Protein AF-A0A957QQG5-F1 (afdb_monomer_lite)

pLDDT: mean 81.54, std 14.01, range [43.41, 94.44]

Sequence (128 aa):
ITRRYKERDMVPAMALGGFLTALLAAPLATPTHVSGADMGYLALQGFLILPAAFGLMYIGPRYIPAPEVSLLSLLEAVIGPVWVWLALGEMPEPATLIGGGFIIALLAGNALISLRETSPETAITEIA

Secondary structure (DSSP, 8-state):
-TTT-TT--SHHHHHHHHHHHHHHHGGG--GGG--HHHHHHHHHIIIIIHHHHHHHHHHGGGTS-HHHHHHHHHHHHHHHHHHHHHHH--PPPHHHHHHHHHHHHHHHHHHHHHHHH--TTTTTTS--

Foldseek 3Di:
DLVPCVPDDCVVVVVVVVVVVCVVCVVVDDPPDQDPVNVVVVCCCVVPVVVVVVVCLSVVPVVDDPVVNVLVVLLVLLVVVVVCCVPVVDDDDPVSVVSSVVSVVVSVVVVVVVVVVVPDPVVVVVVD

Structure (mmCIF, N/CA/C/O backbone):
data_AF-A0A957QQG5-F1
#
_entry.id   AF-A0A957QQG5-F1
#
loop_
_atom_site.group_PDB
_atom_site.id
_atom_site.type_symbol
_atom_site.label_atom_id
_atom_site.label_alt_id
_atom_site.label_comp_id
_atom_site.label_asym_id
_atom_site.label_entity_id
_atom_site.label_seq_id
_atom_site.pdbx_PDB_ins_code
_atom_site.Cartn_x
_atom_site.Cartn_y
_atom_site.Cartn_z
_atom_site.occupancy
_atom_site.B_iso_or_equiv
_atom_site.auth_seq_id
_atom_site.auth_comp_id
_atom_site.auth_asym_id
_atom_site.auth_atom_id
_atom_site.pdbx_PDB_model_num
ATOM 1 N N . ILE A 1 1 ? -15.892 11.094 1.701 1.00 45.09 1 ILE A N 1
ATOM 2 C CA . ILE A 1 1 ? -16.762 11.001 0.493 1.00 45.09 1 ILE A CA 1
ATOM 3 C C . ILE A 1 1 ? -17.371 9.599 0.338 1.00 45.09 1 ILE A C 1
ATOM 5 O O . ILE A 1 1 ? -18.580 9.501 0.173 1.00 45.09 1 ILE A O 1
ATOM 9 N N . THR A 1 2 ? -16.599 8.525 0.521 1.00 45.78 2 THR A N 1
ATOM 10 C CA . THR A 1 2 ? -17.036 7.108 0.447 1.00 45.78 2 THR A CA 1
ATOM 11 C C . THR A 1 2 ? -18.101 6.669 1.464 1.00 45.78 2 THR A C 1
ATOM 13 O O . THR A 1 2 ? -18.790 5.684 1.234 1.00 45.78 2 THR A O 1
ATOM 16 N N . ARG A 1 3 ? -18.298 7.414 2.562 1.00 50.50 3 ARG A N 1
ATOM 17 C CA . ARG A 1 3 ? -19.336 7.131 3.574 1.00 50.50 3 ARG A CA 1
ATOM 18 C C . ARG A 1 3 ? -20.696 7.799 3.299 1.00 50.50 3 ARG A C 1
ATOM 20 O O . ARG A 1 3 ? -21.688 7.395 3.890 1.00 50.50 3 ARG A O 1
ATOM 27 N N . ARG A 1 4 ? -20.747 8.815 2.420 1.00 46.09 4 ARG A N 1
ATOM 28 C CA . ARG A 1 4 ? -21.972 9.586 2.093 1.00 46.09 4 ARG A CA 1
ATOM 29 C C . ARG A 1 4 ? -22.705 9.086 0.842 1.00 46.09 4 ARG A C 1
ATOM 31 O O . ARG A 1 4 ? -23.879 9.388 0.694 1.00 46.09 4 ARG A O 1
ATOM 38 N N . TYR A 1 5 ? -22.037 8.330 -0.032 1.00 52.53 5 TYR A N 1
ATOM 39 C CA . TYR A 1 5 ? -22.610 7.818 -1.281 1.00 52.53 5 TYR A CA 1
ATOM 40 C C . TYR A 1 5 ? -22.273 6.333 -1.437 1.00 52.53 5 TYR A C 1
ATOM 42 O O . TYR A 1 5 ? -21.292 5.969 -2.079 1.00 52.53 5 TYR A O 1
ATOM 50 N N . LYS A 1 6 ? -23.085 5.481 -0.802 1.00 51.91 6 LYS A N 1
ATOM 51 C CA . LYS A 1 6 ? -22.928 4.015 -0.771 1.00 51.91 6 LYS A CA 1
ATOM 52 C C . LYS A 1 6 ? -23.113 3.357 -2.154 1.00 51.91 6 LYS A C 1
ATOM 54 O O . LYS A 1 6 ? -22.651 2.239 -2.349 1.00 51.91 6 LYS A O 1
ATOM 59 N N . GLU A 1 7 ? -23.732 4.071 -3.100 1.00 50.19 7 GLU A N 1
ATOM 60 C CA . GLU A 1 7 ? -24.186 3.554 -4.404 1.00 50.19 7 GLU A CA 1
ATOM 61 C C . GLU A 1 7 ? -23.419 4.071 -5.629 1.00 50.19 7 GLU A C 1
ATOM 63 O O . GLU A 1 7 ? -23.745 3.697 -6.753 1.00 50.19 7 GLU A O 1
ATOM 68 N N . ARG A 1 8 ? -22.395 4.922 -5.471 1.00 57.69 8 ARG A N 1
ATOM 69 C CA . ARG A 1 8 ? -21.562 5.272 -6.631 1.00 57.69 8 ARG A CA 1
ATOM 70 C C . ARG A 1 8 ? -20.532 4.181 -6.864 1.00 57.69 8 ARG A C 1
ATOM 72 O O . ARG A 1 8 ? -19.590 4.043 -6.085 1.00 57.69 8 ARG A O 1
ATOM 79 N N . ASP A 1 9 ? -20.730 3.438 -7.946 1.00 65.12 9 ASP A N 1
ATOM 80 C CA . ASP A 1 9 ? -19.711 2.566 -8.504 1.00 65.12 9 ASP A CA 1
ATOM 81 C C . ASP A 1 9 ? -18.437 3.389 -8.752 1.00 65.12 9 ASP A C 1
ATOM 83 O O . ASP A 1 9 ? -18.463 4.428 -9.418 1.00 65.12 9 ASP A O 1
ATOM 87 N N . MET A 1 10 ? -17.338 2.979 -8.123 1.00 72.19 10 MET A N 1
ATOM 88 C CA . MET A 1 10 ? -16.049 3.667 -8.219 1.00 72.19 10 MET A CA 1
ATOM 89 C C . MET A 1 10 ? -15.210 3.118 -9.370 1.00 72.19 10 MET A C 1
ATOM 91 O O . MET A 1 10 ? -14.233 3.755 -9.763 1.00 72.19 10 MET A O 1
ATOM 95 N N . VAL A 1 11 ? -15.631 2.002 -9.972 1.00 77.81 11 VAL A N 1
ATOM 96 C CA . VAL A 1 11 ? -14.982 1.392 -11.136 1.00 77.81 11 VAL A CA 1
ATOM 97 C C . VAL A 1 11 ? -14.889 2.364 -12.321 1.00 77.81 11 VAL A C 1
ATOM 99 O O . VAL A 1 11 ? -13.783 2.528 -12.840 1.00 77.81 11 VAL A O 1
ATOM 102 N N . PRO A 1 12 ? -15.948 3.108 -12.712 1.00 80.69 12 PRO A N 1
ATOM 103 C CA . PRO A 1 12 ? -15.854 4.083 -13.802 1.00 80.69 12 PRO A CA 1
ATOM 104 C C . PRO A 1 12 ? -14.886 5.234 -13.501 1.00 80.69 12 PRO A C 1
ATOM 106 O O . PRO A 1 12 ? -14.189 5.710 -14.394 1.00 80.69 12 PRO A O 1
ATOM 109 N N . ALA A 1 13 ? -14.815 5.675 -12.240 1.00 84.19 13 ALA A N 1
ATOM 110 C CA . ALA A 1 13 ? -13.904 6.742 -11.830 1.00 84.19 13 ALA A CA 1
ATOM 111 C C . ALA A 1 13 ? -12.437 6.287 -11.886 1.00 84.19 13 ALA A C 1
ATOM 113 O O . ALA A 1 13 ? -11.582 7.037 -12.352 1.00 84.19 13 ALA A O 1
ATOM 114 N N . MET A 1 14 ? -12.155 5.049 -11.469 1.00 80.31 14 MET A N 1
ATOM 115 C CA . MET A 1 14 ? -10.819 4.451 -11.563 1.00 80.31 14 MET A CA 1
ATOM 116 C C . MET A 1 14 ? -10.391 4.239 -13.015 1.00 80.31 14 MET A C 1
ATOM 118 O O . MET A 1 14 ? -9.261 4.569 -13.368 1.00 80.31 14 MET A O 1
ATOM 122 N N . ALA A 1 15 ? -11.297 3.752 -13.868 1.00 85.06 15 ALA A N 1
ATOM 123 C CA . ALA A 1 15 ? -11.030 3.568 -15.291 1.00 85.06 15 ALA A CA 1
ATOM 124 C C . ALA A 1 15 ? -10.707 4.900 -15.985 1.00 85.06 15 ALA A C 1
ATOM 126 O O . ALA A 1 15 ? -9.724 4.992 -16.720 1.00 85.06 15 ALA A O 1
ATOM 127 N N . LEU A 1 16 ? -11.485 5.952 -15.703 1.00 89.44 16 LEU A N 1
ATOM 128 C 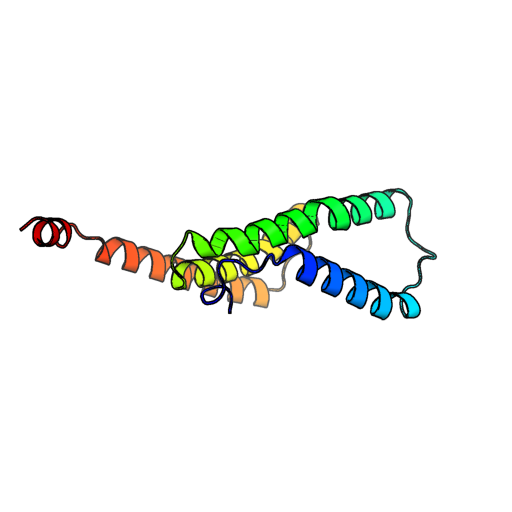CA . LEU A 1 16 ? -11.224 7.289 -16.234 1.00 89.44 16 LEU A CA 1
ATOM 129 C C . LEU A 1 16 ? -9.896 7.854 -15.719 1.00 89.44 16 LEU A C 1
ATOM 131 O O . LEU A 1 16 ? -9.126 8.402 -16.502 1.00 89.44 16 LEU A O 1
ATOM 135 N N . GLY A 1 17 ? -9.612 7.697 -14.423 1.00 88.31 17 GLY A N 1
ATOM 136 C CA . GLY A 1 17 ? -8.343 8.108 -13.826 1.00 88.31 17 GLY A CA 1
ATOM 137 C C . GLY A 1 17 ? -7.153 7.432 -14.504 1.00 88.31 17 GLY A C 1
ATOM 138 O O . GLY A 1 17 ? -6.260 8.120 -14.985 1.00 88.31 17 GLY A O 1
ATOM 139 N N . GLY A 1 18 ? -7.188 6.103 -14.634 1.00 88.00 18 GLY A N 1
ATOM 140 C CA . GLY A 1 18 ? -6.146 5.334 -15.317 1.00 88.00 18 GLY A CA 1
ATOM 141 C C . GLY A 1 18 ? -5.972 5.734 -16.783 1.00 88.00 18 GLY A C 1
ATOM 142 O O . GLY A 1 18 ? -4.843 5.897 -17.242 1.00 88.00 18 GLY A O 1
ATOM 143 N N . PHE A 1 19 ? -7.070 5.971 -17.504 1.00 90.62 19 PHE A N 1
ATOM 144 C CA . PHE A 1 19 ? -7.027 6.436 -18.891 1.00 90.62 19 PHE A CA 1
ATOM 145 C C . PHE A 1 19 ? -6.383 7.823 -19.025 1.00 90.62 19 PHE A C 1
ATOM 147 O O . PHE A 1 19 ? -5.525 8.027 -19.882 1.00 90.62 19 PHE A O 1
ATOM 154 N N . LEU A 1 20 ? -6.749 8.771 -18.158 1.00 94.06 20 LEU A N 1
ATOM 155 C CA . LEU A 1 20 ? -6.155 10.110 -18.152 1.00 94.06 20 LEU A CA 1
ATOM 156 C C . LEU A 1 20 ? -4.676 10.068 -17.761 1.00 94.06 20 LEU A C 1
ATOM 158 O O . LEU A 1 20 ? -3.862 10.725 -18.407 1.00 94.06 20 LEU A O 1
ATOM 162 N N . THR A 1 21 ? -4.307 9.270 -16.757 1.00 91.50 21 THR A N 1
ATOM 163 C CA . THR A 1 21 ? -2.903 9.048 -16.387 1.00 91.50 21 THR A CA 1
ATOM 164 C C . THR A 1 21 ? -2.112 8.475 -17.560 1.00 91.50 21 THR A C 1
ATOM 166 O O . THR A 1 21 ? -1.027 8.972 -17.846 1.00 91.50 21 THR A O 1
ATOM 169 N N . ALA A 1 22 ? -2.660 7.493 -18.283 1.00 89.81 22 ALA A N 1
ATOM 170 C CA . ALA A 1 22 ? -2.022 6.931 -19.470 1.00 89.81 22 ALA A CA 1
ATOM 171 C C . ALA A 1 22 ? -1.845 7.979 -20.580 1.00 89.81 22 ALA A C 1
ATOM 173 O O . ALA A 1 22 ? -0.770 8.060 -21.169 1.00 89.81 22 ALA A O 1
ATOM 174 N N . LEU A 1 23 ? -2.854 8.818 -20.832 1.00 93.75 23 LEU A N 1
ATOM 175 C CA . LEU A 1 23 ? -2.784 9.880 -21.841 1.00 93.75 23 LEU A CA 1
ATOM 176 C C . LEU A 1 23 ? -1.721 10.933 -21.503 1.00 93.75 23 LEU A C 1
ATOM 178 O O . LEU A 1 23 ? -0.999 11.387 -22.386 1.00 93.75 23 LEU A O 1
ATOM 182 N N . LEU A 1 24 ? -1.612 11.305 -20.227 1.00 94.06 24 LEU A N 1
ATOM 183 C CA . LEU A 1 24 ? -0.614 12.262 -19.750 1.00 94.06 24 LEU A CA 1
ATOM 184 C C . LEU A 1 24 ? 0.800 11.670 -19.727 1.00 94.06 24 LEU A C 1
ATOM 186 O O . LEU A 1 24 ? 1.763 12.385 -19.997 1.00 94.06 24 LEU A O 1
ATOM 190 N N . ALA A 1 25 ? 0.934 10.377 -19.431 1.00 90.31 25 ALA A N 1
ATOM 191 C CA . ALA A 1 25 ? 2.216 9.680 -19.439 1.00 90.31 25 ALA A CA 1
ATOM 192 C C . ALA A 1 25 ? 2.709 9.361 -20.861 1.00 90.31 25 ALA A C 1
ATOM 194 O O . ALA A 1 25 ? 3.915 9.354 -21.092 1.00 90.31 25 ALA A O 1
ATOM 195 N N . ALA A 1 26 ? 1.805 9.138 -21.823 1.00 88.50 26 ALA A N 1
ATOM 196 C CA . ALA A 1 26 ? 2.125 8.761 -23.202 1.00 88.50 26 ALA A CA 1
ATOM 197 C C . ALA A 1 26 ? 3.180 9.648 -23.902 1.00 88.50 26 ALA A C 1
ATOM 199 O O . ALA A 1 26 ? 4.111 9.079 -24.467 1.00 88.50 26 ALA A O 1
ATOM 200 N N . PRO A 1 27 ? 3.116 10.998 -23.871 1.00 89.06 27 PRO A N 1
ATOM 201 C CA . PRO A 1 27 ? 4.136 11.838 -24.510 1.00 89.06 27 PRO A CA 1
ATOM 202 C C . PRO A 1 27 ? 5.504 11.801 -23.811 1.00 89.06 27 PRO A C 1
ATOM 204 O O . PRO A 1 27 ? 6.502 12.178 -24.419 1.00 89.06 27 PRO A O 1
ATOM 207 N N . LEU A 1 28 ? 5.561 11.370 -22.547 1.00 86.88 28 LEU A N 1
ATOM 208 C CA . LEU A 1 28 ? 6.802 11.214 -21.780 1.00 86.88 28 LEU A CA 1
ATOM 209 C C . LEU A 1 28 ? 7.349 9.780 -21.850 1.00 86.88 28 LEU A C 1
ATOM 211 O O . LEU A 1 28 ? 8.487 9.538 -21.450 1.00 86.88 28 LEU A O 1
ATOM 215 N N . ALA A 1 29 ? 6.551 8.827 -22.331 1.00 84.62 29 ALA A N 1
ATOM 216 C CA . ALA A 1 29 ? 6.930 7.429 -22.388 1.00 84.62 29 ALA A CA 1
ATOM 217 C C . ALA A 1 29 ? 7.916 7.177 -23.537 1.00 84.62 29 ALA A C 1
ATOM 219 O O . ALA A 1 29 ? 7.646 7.486 -24.697 1.00 84.62 29 ALA A O 1
ATOM 220 N N . THR A 1 30 ? 9.043 6.542 -23.224 1.00 80.75 30 THR A N 1
ATOM 221 C CA . THR A 1 30 ? 10.016 6.032 -24.196 1.00 80.75 30 THR A CA 1
ATOM 222 C C . THR A 1 30 ? 9.952 4.498 -24.220 1.00 80.75 30 THR A C 1
ATOM 224 O O . THR A 1 30 ? 10.712 3.824 -23.527 1.00 80.75 30 THR A O 1
ATOM 227 N N . PRO A 1 31 ? 9.041 3.891 -25.007 1.00 72.44 31 PRO A N 1
ATOM 228 C CA . PRO A 1 31 ? 8.786 2.445 -24.970 1.00 72.44 31 PRO A CA 1
ATOM 229 C C . PRO A 1 31 ? 9.900 1.588 -25.600 1.00 72.44 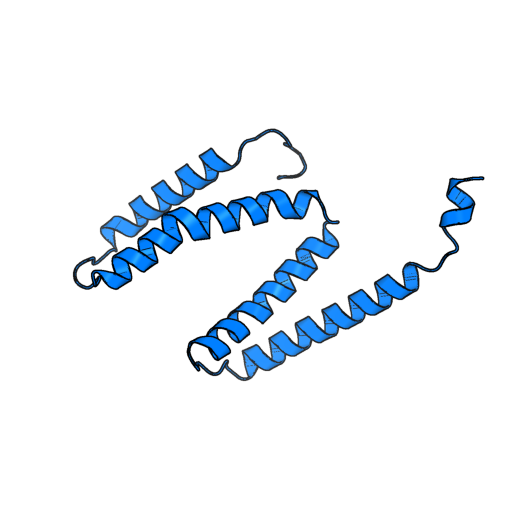31 PRO A C 1
ATOM 231 O O . PRO A 1 31 ? 9.741 0.382 -25.758 1.00 72.44 31 PRO A O 1
ATOM 234 N N . THR A 1 32 ? 11.038 2.177 -25.971 1.00 67.94 32 THR A N 1
ATOM 235 C CA . THR A 1 32 ? 12.086 1.537 -26.780 1.00 67.94 32 THR A CA 1
ATOM 236 C C . THR A 1 32 ? 12.920 0.489 -26.034 1.00 67.94 32 THR A C 1
ATOM 238 O O . THR A 1 32 ? 13.772 -0.141 -26.653 1.00 67.94 32 THR A O 1
ATOM 241 N N . HIS A 1 33 ? 12.678 0.272 -24.735 1.00 68.31 33 HIS A N 1
ATOM 242 C CA . HIS A 1 33 ? 13.479 -0.614 -23.876 1.00 68.31 33 HIS A CA 1
ATOM 243 C C . HIS A 1 33 ? 12.668 -1.630 -23.053 1.00 68.31 33 HIS A C 1
ATOM 245 O O . HIS A 1 33 ? 13.203 -2.210 -22.114 1.00 68.31 33 HIS A O 1
ATOM 251 N N . VAL A 1 34 ? 11.395 -1.866 -23.377 1.00 79.44 34 VAL A N 1
ATOM 252 C CA . VAL A 1 34 ? 10.571 -2.841 -22.640 1.00 79.44 34 VAL A CA 1
ATOM 253 C C . VAL A 1 34 ? 10.813 -4.241 -23.204 1.00 79.44 34 VAL A C 1
ATOM 255 O O . VAL A 1 34 ? 10.495 -4.503 -24.367 1.00 79.44 34 VAL A O 1
ATOM 258 N N . SER A 1 35 ? 11.377 -5.151 -22.405 1.00 85.94 35 SER A N 1
ATOM 259 C CA . SER A 1 35 ? 11.519 -6.551 -22.817 1.00 85.94 35 SER A CA 1
ATOM 260 C C . SER A 1 35 ? 10.153 -7.253 -22.866 1.00 85.94 35 SER A C 1
ATOM 262 O O . SER A 1 35 ? 9.176 -6.809 -22.261 1.00 85.94 35 SER A O 1
ATOM 264 N N . GLY A 1 36 ? 10.059 -8.391 -23.564 1.00 85.12 36 GLY A N 1
ATOM 265 C CA . GLY A 1 36 ? 8.814 -9.172 -23.604 1.00 85.12 36 GLY A CA 1
ATOM 266 C C . GLY A 1 36 ? 8.346 -9.650 -22.219 1.00 85.12 36 GLY A C 1
ATOM 267 O O . GLY A 1 36 ? 7.145 -9.727 -21.973 1.00 85.12 36 GLY A O 1
ATOM 268 N N . ALA A 1 37 ? 9.283 -9.913 -21.301 1.00 87.31 37 ALA A N 1
ATOM 269 C CA . ALA A 1 37 ? 8.971 -10.271 -19.918 1.00 87.31 37 ALA A CA 1
ATOM 270 C C . ALA A 1 37 ? 8.418 -9.071 -19.132 1.00 87.31 37 ALA A C 1
ATOM 272 O O . ALA A 1 37 ? 7.413 -9.210 -18.436 1.00 87.31 37 ALA A O 1
ATOM 273 N N . ASP A 1 38 ? 9.003 -7.885 -19.316 1.00 88.94 38 ASP A N 1
ATOM 274 C CA . ASP A 1 38 ? 8.536 -6.647 -18.677 1.00 88.94 38 ASP A CA 1
ATOM 275 C C . ASP A 1 38 ? 7.119 -6.293 -19.125 1.00 88.94 38 ASP A C 1
ATOM 277 O O . ASP A 1 38 ? 6.287 -5.903 -18.311 1.00 88.94 38 ASP A O 1
ATOM 281 N N . MET A 1 39 ? 6.802 -6.520 -20.403 1.00 88.88 39 MET A N 1
ATOM 282 C CA . MET A 1 39 ? 5.441 -6.376 -20.925 1.00 88.88 39 MET A CA 1
ATOM 283 C C . MET A 1 39 ? 4.448 -7.288 -20.185 1.00 88.88 39 MET A C 1
ATOM 285 O O . MET A 1 39 ? 3.327 -6.876 -19.886 1.00 88.88 39 MET A O 1
ATOM 289 N N . GLY A 1 40 ? 4.867 -8.516 -19.861 1.00 92.50 40 GLY A N 1
ATOM 290 C CA . GLY A 1 40 ? 4.085 -9.468 -19.073 1.00 92.50 40 GLY A CA 1
ATOM 291 C C . GLY A 1 40 ? 3.846 -8.989 -17.641 1.00 92.50 40 GLY A C 1
ATOM 292 O O . GLY A 1 40 ? 2.709 -9.032 -17.168 1.00 92.50 40 GLY A O 1
ATOM 293 N N . TYR A 1 41 ? 4.878 -8.470 -16.971 1.00 91.06 41 TYR A N 1
ATOM 294 C CA . TYR A 1 41 ? 4.741 -7.891 -15.630 1.00 91.06 41 TYR A CA 1
ATOM 295 C C . TYR A 1 41 ? 3.851 -6.645 -15.624 1.00 91.06 41 TYR A C 1
ATOM 297 O O . TYR A 1 41 ? 2.985 -6.523 -14.759 1.00 91.06 41 TYR A O 1
ATOM 305 N N . LEU A 1 42 ? 3.986 -5.763 -16.618 1.00 90.75 42 LEU A N 1
ATOM 306 C CA . LEU A 1 42 ? 3.132 -4.583 -16.775 1.00 90.75 42 LEU A CA 1
ATOM 307 C C . LEU A 1 42 ? 1.669 -4.969 -17.015 1.00 90.75 42 LEU A C 1
ATOM 309 O O . LEU A 1 42 ? 0.773 -4.378 -16.413 1.00 90.75 42 LEU A O 1
ATOM 313 N N . ALA A 1 43 ? 1.414 -5.978 -17.851 1.00 91.50 43 ALA A N 1
ATOM 314 C CA . ALA A 1 43 ? 0.065 -6.483 -18.084 1.00 91.50 43 ALA A CA 1
ATOM 315 C C . ALA A 1 43 ? -0.528 -7.109 -16.812 1.00 91.50 43 ALA A C 1
ATOM 317 O O . ALA A 1 43 ? -1.658 -6.794 -16.442 1.00 91.50 43 ALA A O 1
ATOM 318 N N . LEU A 1 44 ? 0.240 -7.939 -16.102 1.00 94.44 44 LEU A N 1
ATOM 319 C CA . LEU A 1 44 ? -0.175 -8.518 -14.823 1.00 94.44 44 LEU A CA 1
ATOM 320 C C . LEU A 1 44 ? -0.512 -7.421 -13.805 1.00 94.44 44 LEU A C 1
ATOM 322 O O . LEU A 1 44 ? -1.557 -7.466 -13.151 1.00 94.44 44 LEU A O 1
ATOM 326 N N . GLN A 1 45 ? 0.342 -6.406 -13.703 1.00 92.19 45 GLN A N 1
ATOM 327 C CA . GLN A 1 45 ? 0.147 -5.295 -12.786 1.00 92.19 45 GLN A CA 1
ATOM 328 C C . GLN A 1 45 ? -1.085 -4.458 -13.153 1.00 92.19 45 GLN A C 1
ATOM 330 O O . GLN A 1 45 ? -1.897 -4.153 -12.281 1.00 92.19 45 GLN A O 1
ATOM 335 N N . GLY A 1 46 ? -1.248 -4.112 -14.430 1.00 90.31 46 GLY A N 1
ATOM 336 C CA . GLY A 1 46 ? -2.323 -3.249 -14.919 1.00 90.31 46 GLY A CA 1
ATOM 337 C C . GLY A 1 46 ? -3.701 -3.908 -14.948 1.00 90.31 46 GLY A C 1
ATOM 338 O O . GLY A 1 46 ? -4.687 -3.267 -14.593 1.00 90.31 46 GLY A O 1
ATOM 339 N N . PHE A 1 47 ? -3.785 -5.179 -15.348 1.00 90.50 47 PHE A N 1
ATOM 340 C CA . PHE A 1 47 ? -5.066 -5.868 -15.531 1.00 90.50 47 PHE A CA 1
ATOM 341 C C . PHE A 1 47 ? -5.520 -6.670 -14.315 1.00 90.50 47 PHE A C 1
ATOM 343 O O . PHE A 1 47 ? -6.723 -6.863 -14.149 1.00 90.50 47 PHE A O 1
ATOM 350 N N . LEU A 1 48 ? -4.595 -7.140 -13.472 1.00 91.75 48 LEU A N 1
ATOM 351 C CA . LEU A 1 48 ? -4.940 -7.996 -12.337 1.00 91.75 48 LEU A CA 1
ATOM 352 C C . LEU A 1 48 ? -4.634 -7.329 -10.999 1.00 91.75 48 LEU A C 1
ATOM 354 O O . LEU A 1 48 ? -5.541 -7.164 -10.185 1.00 91.75 48 LEU A O 1
ATOM 358 N N . ILE A 1 49 ? -3.383 -6.924 -10.772 1.00 93.56 49 ILE A N 1
ATOM 359 C CA . ILE A 1 49 ? -2.943 -6.466 -9.446 1.00 93.56 49 ILE A CA 1
ATOM 360 C C . ILE A 1 49 ? -3.607 -5.137 -9.076 1.00 93.56 49 ILE A C 1
ATOM 362 O O . ILE A 1 49 ? -4.222 -5.052 -8.018 1.00 93.56 49 ILE A O 1
ATOM 366 N N . LEU A 1 50 ? -3.534 -4.114 -9.935 1.00 90.50 50 LEU A N 1
ATOM 367 C CA . LEU A 1 50 ? -4.103 -2.792 -9.645 1.00 90.50 50 LEU A CA 1
ATOM 368 C C . LEU A 1 50 ? -5.632 -2.825 -9.475 1.00 90.50 50 LEU A C 1
ATOM 370 O O . LEU A 1 50 ? -6.110 -2.306 -8.464 1.00 90.50 50 LEU A O 1
ATOM 374 N N . PRO A 1 51 ? -6.424 -3.443 -10.378 1.00 88.56 51 PRO A N 1
ATOM 375 C CA . PRO A 1 51 ? -7.874 -3.511 -10.203 1.00 88.56 51 PRO A CA 1
ATOM 376 C C . PRO A 1 51 ? -8.281 -4.273 -8.941 1.00 88.56 51 PRO A C 1
ATOM 378 O O . PRO A 1 51 ? -9.185 -3.833 -8.229 1.00 88.56 51 PRO A O 1
ATOM 381 N N . ALA A 1 52 ? -7.594 -5.377 -8.625 1.00 90.81 52 ALA A N 1
ATOM 382 C CA . ALA A 1 52 ? -7.844 -6.127 -7.400 1.00 90.81 52 ALA A CA 1
ATOM 383 C C . ALA A 1 52 ? -7.483 -5.307 -6.152 1.00 90.81 52 ALA A C 1
ATOM 385 O O . ALA A 1 52 ? -8.302 -5.203 -5.239 1.00 90.81 52 ALA A O 1
ATOM 386 N N . ALA A 1 53 ? -6.305 -4.678 -6.128 1.00 89.44 53 ALA A N 1
ATOM 387 C CA . ALA A 1 53 ? -5.840 -3.860 -5.010 1.00 89.44 53 ALA A CA 1
ATOM 388 C C . ALA A 1 53 ? -6.789 -2.689 -4.733 1.00 89.44 53 ALA A C 1
ATOM 390 O O . ALA A 1 53 ? -7.258 -2.530 -3.607 1.00 89.44 53 ALA A O 1
ATOM 391 N N . PHE A 1 54 ? -7.155 -1.912 -5.757 1.00 85.50 54 PHE A N 1
ATOM 392 C CA . PHE A 1 54 ? -8.100 -0.810 -5.582 1.00 85.50 54 PHE A CA 1
ATOM 393 C C . PHE A 1 54 ? -9.505 -1.291 -5.212 1.00 85.50 54 PHE A C 1
ATOM 395 O O . PHE A 1 54 ? -10.165 -0.663 -4.382 1.00 85.50 54 PHE A O 1
ATOM 402 N N . GLY A 1 55 ? -9.964 -2.411 -5.779 1.00 85.75 55 GLY A N 1
ATOM 403 C CA . GLY A 1 55 ? -11.229 -3.035 -5.394 1.00 85.75 55 GLY A CA 1
ATOM 404 C C . GLY A 1 55 ? -11.260 -3.363 -3.901 1.00 85.75 55 GLY A C 1
ATOM 405 O O . GLY A 1 55 ? -12.171 -2.934 -3.189 1.00 85.75 55 GLY A O 1
ATOM 406 N N . LEU A 1 56 ? -10.224 -4.037 -3.401 1.00 86.50 56 LEU A N 1
ATOM 407 C CA . LEU A 1 56 ? -10.067 -4.344 -1.979 1.00 86.50 56 LEU A CA 1
ATOM 408 C C . LEU A 1 56 ? -9.958 -3.076 -1.127 1.00 86.50 56 LEU A C 1
ATOM 410 O O . LEU A 1 56 ? -10.614 -2.990 -0.091 1.00 86.50 56 LEU A O 1
ATOM 414 N N . MET A 1 57 ? -9.217 -2.063 -1.577 1.00 84.00 57 MET A N 1
ATOM 415 C CA . MET A 1 57 ? -9.054 -0.796 -0.856 1.00 84.00 57 MET A CA 1
ATOM 416 C C . MET A 1 57 ? -10.360 0.002 -0.749 1.00 84.00 57 MET A C 1
ATOM 418 O O . MET A 1 57 ? -10.561 0.732 0.219 1.00 84.00 57 MET A O 1
ATOM 422 N N . TYR A 1 58 ? -11.286 -0.147 -1.699 1.00 79.88 58 TYR A N 1
ATOM 423 C CA . TYR A 1 58 ? -12.608 0.482 -1.628 1.00 79.88 58 TYR A CA 1
ATOM 424 C C . TYR A 1 58 ? -13.633 -0.304 -0.813 1.00 79.88 58 TYR A C 1
ATOM 426 O O . TYR A 1 58 ? -14.544 0.290 -0.221 1.00 79.88 58 TYR A O 1
ATOM 434 N N . ILE A 1 59 ? -13.506 -1.629 -0.802 1.00 82.25 59 ILE A N 1
ATOM 435 C CA . ILE A 1 59 ? -14.405 -2.542 -0.097 1.00 82.25 59 ILE A CA 1
ATOM 436 C C . ILE A 1 59 ? -14.025 -2.613 1.387 1.00 82.25 59 ILE A C 1
ATOM 438 O O . ILE A 1 59 ? -14.887 -2.404 2.238 1.00 82.25 59 ILE A O 1
ATOM 442 N N . GLY A 1 60 ? -12.748 -2.828 1.705 1.00 80.50 60 GLY A N 1
ATOM 443 C CA . GLY A 1 60 ? -12.227 -3.078 3.054 1.00 80.50 60 GLY A CA 1
ATOM 444 C C . GLY A 1 60 ? -12.646 -2.048 4.111 1.00 80.50 60 GLY A C 1
ATOM 445 O O . GLY A 1 60 ? -13.236 -2.441 5.118 1.00 80.50 60 GLY A O 1
ATOM 446 N N . PRO A 1 61 ? -12.478 -0.730 3.878 1.00 81.62 61 PRO A N 1
ATOM 447 C CA . PRO A 1 61 ? -12.863 0.314 4.833 1.00 81.62 61 PRO A CA 1
ATOM 448 C C . PRO A 1 61 ? -14.358 0.370 5.177 1.00 81.62 61 PRO A C 1
ATOM 450 O O . PRO A 1 61 ? -14.755 1.121 6.064 1.00 81.62 61 PRO A O 1
ATOM 453 N N . ARG A 1 62 ? -15.215 -0.375 4.465 1.00 80.25 62 ARG A N 1
ATOM 454 C CA . ARG A 1 62 ? -16.647 -0.487 4.778 1.00 80.25 62 ARG A CA 1
ATOM 455 C C . ARG A 1 62 ? -16.929 -1.480 5.911 1.00 80.25 62 ARG A C 1
ATOM 457 O O . ARG A 1 62 ? -18.028 -1.429 6.456 1.00 80.25 62 ARG A O 1
ATOM 464 N N . TYR A 1 63 ? -15.975 -2.354 6.245 1.00 80.81 63 TYR A N 1
ATOM 465 C CA . TYR A 1 63 ? -16.142 -3.449 7.211 1.00 80.81 63 TYR A CA 1
ATOM 466 C C . TYR A 1 63 ? -15.431 -3.221 8.546 1.00 80.81 63 TYR A C 1
ATOM 468 O O . TYR A 1 63 ? -15.712 -3.942 9.496 1.00 80.81 63 TYR A O 1
ATOM 476 N N . ILE A 1 64 ? -14.544 -2.228 8.631 1.00 81.75 64 ILE A N 1
ATOM 477 C CA . ILE A 1 64 ? -13.766 -1.927 9.837 1.00 81.75 64 ILE A CA 1
ATOM 478 C C . ILE A 1 64 ? -13.920 -0.452 10.243 1.00 81.75 64 ILE A C 1
ATOM 480 O O . ILE A 1 64 ? -14.117 0.412 9.377 1.00 81.75 64 ILE A O 1
ATOM 484 N N . PRO A 1 65 ? -13.861 -0.131 11.548 1.00 81.44 65 PRO A N 1
ATOM 485 C CA . PRO A 1 65 ? -13.881 1.240 12.044 1.00 81.44 65 PRO A CA 1
ATOM 486 C C . PRO A 1 65 ? -12.827 2.137 11.380 1.00 81.44 65 PRO A C 1
ATOM 488 O O . PRO A 1 65 ? -11.706 1.724 11.099 1.00 81.44 65 PRO A O 1
ATOM 491 N N . ALA A 1 66 ? -13.167 3.414 11.179 1.00 78.69 66 ALA A N 1
ATOM 492 C CA . ALA A 1 66 ? -12.269 4.385 10.545 1.00 78.69 66 ALA A CA 1
ATOM 493 C C . ALA A 1 66 ? -10.876 4.511 11.212 1.00 78.69 66 ALA A C 1
ATOM 495 O O . ALA A 1 66 ? -9.900 4.656 10.473 1.00 78.69 66 ALA A O 1
ATOM 496 N N . PRO A 1 67 ? -10.738 4.430 12.554 1.00 80.75 67 PRO A N 1
ATOM 497 C CA . PRO A 1 67 ? -9.424 4.406 13.195 1.00 80.75 67 PRO A CA 1
ATOM 498 C C . PRO A 1 67 ? -8.576 3.200 12.772 1.00 80.75 67 PRO A C 1
ATOM 500 O O . PRO A 1 67 ? -7.400 3.365 12.463 1.00 80.75 67 PRO A O 1
ATOM 503 N N . GLU A 1 68 ? -9.170 2.010 12.670 1.00 80.50 68 GLU A N 1
ATOM 504 C CA . GLU A 1 68 ? -8.463 0.783 12.277 1.00 80.50 68 GLU A CA 1
ATOM 505 C C . GLU A 1 68 ? -7.973 0.837 10.829 1.00 80.50 68 GLU A C 1
ATOM 507 O O . GLU A 1 68 ? -6.854 0.419 10.545 1.00 80.50 68 GLU A O 1
ATOM 512 N N . VAL A 1 69 ? -8.753 1.433 9.921 1.00 85.62 69 VAL A N 1
ATOM 513 C CA . VAL A 1 69 ? -8.317 1.665 8.531 1.00 85.62 69 VAL A CA 1
ATOM 514 C C . VAL A 1 69 ? -7.041 2.506 8.498 1.00 85.62 69 VAL A C 1
ATOM 516 O O . VAL A 1 69 ? -6.100 2.173 7.784 1.00 85.62 69 VAL A O 1
ATOM 519 N N . SER A 1 70 ? -6.987 3.581 9.289 1.00 86.00 70 SER A N 1
ATOM 520 C CA . SER A 1 70 ? -5.806 4.448 9.342 1.00 86.00 70 SER A CA 1
ATOM 521 C C . SER A 1 70 ? -4.588 3.722 9.914 1.00 86.00 70 SER A C 1
ATOM 523 O O . SER A 1 70 ? -3.470 3.954 9.459 1.00 86.00 70 SER A O 1
ATOM 525 N N . LEU A 1 71 ? -4.794 2.847 10.899 1.00 86.00 71 LEU A N 1
ATOM 526 C CA . LEU A 1 71 ? -3.734 2.021 11.475 1.00 86.00 71 LEU A CA 1
ATOM 527 C C . LEU A 1 71 ? -3.205 0.995 10.464 1.00 86.00 71 LEU A C 1
ATOM 529 O O . LEU A 1 71 ? -1.993 0.815 10.360 1.00 86.00 71 LEU A O 1
ATOM 533 N N . LEU A 1 72 ? -4.087 0.379 9.674 1.00 86.56 72 LEU A N 1
ATOM 534 C CA . LEU A 1 72 ? -3.694 -0.522 8.589 1.00 86.56 72 LEU A CA 1
ATOM 535 C C . LEU A 1 72 ? -2.902 0.201 7.498 1.00 86.56 72 LEU A C 1
ATOM 537 O O . LEU A 1 72 ? -1.898 -0.335 7.044 1.00 86.56 72 LEU A O 1
ATOM 541 N N . SER A 1 73 ? -3.282 1.425 7.127 1.00 87.38 73 SER A N 1
ATOM 542 C CA . SER A 1 73 ? -2.513 2.234 6.170 1.00 87.38 73 SER A CA 1
ATOM 543 C C . SER A 1 73 ? -1.100 2.557 6.667 1.00 87.38 73 SER A C 1
ATOM 545 O O . SER A 1 73 ? -0.151 2.538 5.886 1.00 87.38 73 SER A O 1
ATOM 547 N N . LEU A 1 74 ? -0.934 2.823 7.968 1.00 88.69 74 LEU A N 1
ATOM 548 C CA . LEU A 1 74 ? 0.390 3.013 8.567 1.00 88.69 74 LEU A CA 1
ATOM 549 C C . LEU A 1 74 ? 1.209 1.720 8.552 1.00 88.69 74 LEU A C 1
ATOM 551 O O . LEU A 1 74 ? 2.399 1.748 8.243 1.00 88.69 74 LEU A O 1
ATOM 555 N N . LEU A 1 75 ? 0.574 0.590 8.862 1.00 89.75 75 LEU A N 1
ATOM 556 C CA . LEU A 1 75 ? 1.223 -0.716 8.841 1.00 89.75 75 LEU A CA 1
ATOM 557 C C . LEU A 1 75 ? 1.673 -1.102 7.425 1.00 89.75 75 LEU A C 1
ATOM 559 O O . LEU A 1 75 ? 2.808 -1.535 7.240 1.00 89.75 75 LEU A O 1
ATOM 563 N N . GLU A 1 76 ? 0.819 -0.902 6.423 1.00 89.31 76 GLU A N 1
ATOM 564 C CA . GLU A 1 76 ? 1.124 -1.152 5.011 1.00 89.31 76 GLU A CA 1
ATOM 565 C C . GLU A 1 76 ? 2.353 -0.358 4.546 1.00 89.31 76 GLU A C 1
ATOM 567 O O . GLU A 1 76 ? 3.248 -0.920 3.911 1.00 89.31 76 GLU A O 1
ATOM 572 N N . ALA A 1 77 ? 2.449 0.919 4.932 1.00 89.44 77 ALA A N 1
ATOM 573 C CA . ALA A 1 77 ? 3.590 1.770 4.600 1.00 89.44 77 ALA A CA 1
ATOM 574 C C . ALA A 1 77 ? 4.921 1.252 5.177 1.00 89.44 77 ALA A C 1
ATOM 576 O O . ALA A 1 77 ? 5.964 1.431 4.551 1.00 89.44 77 ALA A O 1
ATOM 577 N N . VAL A 1 78 ? 4.903 0.590 6.341 1.00 91.31 78 VAL A N 1
ATOM 578 C CA . VAL A 1 78 ? 6.097 -0.053 6.927 1.00 91.31 78 VAL A CA 1
ATOM 579 C C . VAL A 1 78 ? 6.412 -1.373 6.228 1.00 91.31 78 VAL A C 1
ATOM 581 O O . VAL A 1 78 ? 7.572 -1.703 5.991 1.00 91.31 78 VAL A O 1
ATOM 584 N N . ILE A 1 79 ? 5.374 -2.135 5.895 1.00 91.12 79 ILE A N 1
ATOM 585 C CA . ILE A 1 79 ? 5.492 -3.454 5.279 1.00 91.12 79 ILE A CA 1
ATOM 586 C C . ILE A 1 79 ? 6.057 -3.363 3.849 1.00 91.12 79 ILE A C 1
ATOM 588 O O . ILE A 1 79 ? 6.820 -4.241 3.447 1.00 91.12 79 ILE A O 1
ATOM 592 N N . GLY A 1 80 ? 5.752 -2.303 3.093 1.00 90.00 80 GLY A N 1
ATOM 593 C CA . GLY A 1 80 ? 6.238 -2.108 1.718 1.00 90.00 80 GLY A CA 1
ATOM 594 C C . GLY A 1 80 ? 7.767 -2.212 1.570 1.00 90.00 80 GLY A C 1
ATOM 595 O O . GLY A 1 80 ? 8.241 -3.104 0.861 1.00 90.00 80 GLY A O 1
ATOM 596 N N . PRO A 1 81 ? 8.558 -1.370 2.263 1.00 90.31 81 PRO A N 1
ATOM 597 C CA . PRO A 1 81 ? 10.020 -1.456 2.251 1.00 90.31 81 PRO A CA 1
ATOM 598 C C . PRO A 1 81 ? 10.565 -2.803 2.740 1.00 90.31 81 PRO A C 1
ATOM 600 O O . PRO A 1 81 ? 11.578 -3.273 2.229 1.00 90.31 81 PRO A O 1
ATOM 603 N N . VAL A 1 82 ? 9.894 -3.451 3.700 1.00 91.00 82 VAL A N 1
ATOM 604 C CA . VAL A 1 82 ? 10.294 -4.779 4.193 1.00 91.00 82 VAL A CA 1
ATOM 605 C C . VAL A 1 82 ? 10.147 -5.835 3.095 1.00 91.00 82 VAL A C 1
ATOM 607 O O . VAL A 1 82 ? 11.059 -6.635 2.904 1.00 91.00 82 VAL A O 1
ATOM 610 N N . TRP A 1 83 ? 9.050 -5.824 2.331 1.00 90.75 83 TRP A N 1
ATOM 611 C CA . TRP A 1 83 ? 8.877 -6.740 1.197 1.00 90.75 83 TRP A CA 1
ATOM 612 C C . TRP A 1 83 ? 9.925 -6.532 0.109 1.00 90.75 83 TRP A C 1
ATOM 614 O O . TRP A 1 83 ? 10.474 -7.510 -0.395 1.00 90.75 83 TRP A O 1
ATOM 624 N N . VAL A 1 84 ? 10.216 -5.277 -0.235 1.00 91.62 84 VAL A N 1
ATOM 625 C CA . VAL A 1 84 ? 11.250 -4.929 -1.221 1.00 91.62 84 VAL A CA 1
ATOM 626 C C . VAL A 1 84 ? 12.615 -5.421 -0.754 1.00 91.62 84 VAL A C 1
ATOM 628 O O . VAL A 1 84 ? 13.314 -6.088 -1.514 1.00 91.62 84 VAL A O 1
ATOM 631 N N . TRP A 1 85 ? 12.963 -5.189 0.512 1.00 92.12 85 TRP A N 1
ATOM 632 C CA . TRP A 1 85 ? 14.219 -5.670 1.077 1.00 92.12 85 TRP A CA 1
ATOM 633 C C . TRP A 1 85 ? 14.340 -7.196 1.017 1.00 92.12 85 TRP A C 1
ATOM 635 O O . TRP A 1 85 ? 15.381 -7.713 0.617 1.00 92.12 85 TRP A O 1
ATOM 645 N N . LEU A 1 86 ? 13.273 -7.928 1.354 1.00 91.06 86 LEU A N 1
ATOM 646 C CA . LEU A 1 86 ? 13.268 -9.393 1.313 1.00 91.06 86 LEU A CA 1
ATOM 647 C C . LEU A 1 86 ? 13.341 -9.956 -0.115 1.00 91.06 86 LEU A C 1
ATOM 649 O O . LEU A 1 86 ? 13.990 -10.978 -0.328 1.00 91.06 86 LEU A O 1
ATOM 653 N N . ALA A 1 87 ? 12.670 -9.324 -1.080 1.00 92.81 87 ALA A N 1
ATOM 654 C CA . ALA A 1 87 ? 12.583 -9.820 -2.453 1.00 92.81 87 ALA A CA 1
ATOM 655 C C . ALA A 1 87 ? 13.780 -9.412 -3.327 1.00 92.81 87 ALA A C 1
ATOM 657 O O . ALA A 1 87 ? 14.222 -10.194 -4.166 1.00 92.81 87 ALA A O 1
ATOM 658 N N . LEU A 1 88 ? 14.285 -8.190 -3.147 1.00 92.06 88 LEU A N 1
ATOM 659 C CA . LEU A 1 88 ? 15.302 -7.571 -4.005 1.00 92.06 88 LEU A CA 1
ATOM 660 C C . LEU A 1 88 ? 16.651 -7.388 -3.294 1.00 92.06 88 LEU A C 1
ATOM 662 O O . LEU A 1 88 ? 17.645 -7.076 -3.942 1.00 92.06 88 LEU A O 1
ATOM 666 N N . GLY A 1 89 ? 16.715 -7.59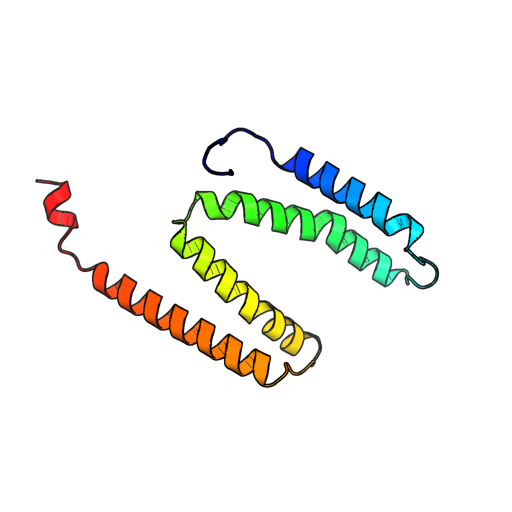5 -1.974 1.00 89.62 89 GLY A N 1
ATOM 667 C CA . GLY A 1 89 ? 17.939 -7.413 -1.189 1.00 89.62 89 GLY A CA 1
ATOM 668 C C . GLY A 1 89 ? 18.320 -5.947 -0.959 1.00 89.62 89 GLY A C 1
ATOM 669 O O . GLY A 1 89 ? 19.392 -5.674 -0.421 1.00 89.62 89 GLY A O 1
ATOM 670 N N . GLU A 1 90 ? 17.459 -5.000 -1.338 1.00 87.69 90 GLU A N 1
ATOM 671 C CA . GLU A 1 90 ? 17.693 -3.566 -1.164 1.00 87.69 90 GLU A CA 1
ATOM 672 C C . GLU A 1 90 ? 17.516 -3.174 0.303 1.00 87.69 90 GLU A C 1
ATOM 674 O O . GLU A 1 90 ? 16.401 -3.101 0.819 1.00 87.69 90 GLU A O 1
ATOM 679 N N . MET A 1 91 ? 18.633 -2.963 1.002 1.00 89.00 91 MET A N 1
ATOM 680 C CA . MET A 1 91 ? 18.607 -2.602 2.416 1.00 89.00 91 MET A CA 1
ATOM 681 C C . MET A 1 91 ? 17.986 -1.206 2.601 1.00 89.00 91 MET A C 1
ATOM 683 O O . MET A 1 91 ? 18.514 -0.239 2.045 1.00 89.00 91 MET A O 1
ATOM 687 N N . PRO A 1 92 ? 16.906 -1.069 3.398 1.00 86.81 92 PRO A N 1
ATOM 688 C CA . PRO A 1 92 ? 16.292 0.225 3.651 1.00 86.81 92 PRO A CA 1
ATOM 689 C C . PRO A 1 92 ? 17.259 1.150 4.387 1.00 86.81 92 PRO A C 1
ATOM 691 O O . PRO A 1 92 ? 18.034 0.710 5.241 1.00 86.81 92 PRO A O 1
ATOM 694 N N . GLU A 1 93 ? 17.171 2.450 4.110 1.00 90.69 93 GLU A N 1
ATOM 695 C CA . GLU A 1 93 ? 17.961 3.431 4.848 1.00 90.69 93 GLU A CA 1
ATOM 696 C C . GLU A 1 93 ? 17.667 3.370 6.358 1.00 90.69 93 GLU A C 1
ATOM 698 O O . GLU A 1 93 ? 16.518 3.137 6.758 1.00 90.69 93 GLU A O 1
ATOM 703 N N . PRO A 1 94 ? 18.654 3.675 7.222 1.00 89.81 94 PRO A N 1
ATOM 704 C CA . PRO A 1 94 ? 18.451 3.692 8.669 1.00 89.81 94 PRO A CA 1
ATOM 705 C C . PRO A 1 94 ? 17.268 4.565 9.110 1.00 89.81 94 PRO A C 1
ATOM 707 O O . PRO A 1 94 ? 16.543 4.194 10.029 1.00 89.81 94 PRO A O 1
ATOM 710 N N . ALA A 1 95 ? 17.021 5.690 8.428 1.00 90.69 95 ALA A N 1
ATOM 711 C CA . ALA A 1 95 ? 15.872 6.554 8.698 1.00 90.69 95 ALA A CA 1
ATOM 712 C C . ALA A 1 95 ? 14.525 5.838 8.475 1.00 90.69 95 ALA A C 1
ATOM 714 O O . ALA A 1 95 ? 13.607 5.995 9.280 1.00 90.69 95 ALA A O 1
ATOM 715 N N . THR A 1 96 ? 14.430 5.002 7.436 1.00 89.38 96 THR A N 1
ATOM 716 C CA . THR A 1 96 ? 13.241 4.186 7.138 1.00 89.38 96 THR A CA 1
ATOM 717 C C . THR A 1 96 ? 13.016 3.136 8.222 1.00 89.38 96 THR A C 1
ATOM 719 O O . THR A 1 96 ? 11.888 2.949 8.673 1.00 89.38 96 THR A O 1
ATOM 722 N N . LEU A 1 97 ? 14.086 2.493 8.701 1.00 88.81 97 LEU A N 1
ATOM 723 C CA . LEU A 1 97 ? 14.004 1.505 9.782 1.00 88.81 97 LEU A CA 1
ATOM 724 C C . LEU A 1 97 ? 13.586 2.140 11.113 1.00 88.81 97 LEU A C 1
ATOM 726 O O . LEU A 1 97 ? 12.732 1.596 11.811 1.00 88.81 97 LEU A O 1
ATOM 730 N N . ILE A 1 98 ? 14.146 3.305 11.452 1.00 93.44 98 ILE A N 1
ATOM 731 C CA . ILE A 1 98 ? 13.791 4.043 12.671 1.00 93.44 98 ILE A CA 1
ATOM 732 C C . ILE A 1 98 ? 12.325 4.484 12.605 1.00 93.44 98 ILE A C 1
ATOM 734 O O . ILE A 1 98 ? 11.561 4.201 13.528 1.00 93.44 98 ILE A O 1
ATOM 738 N N . GLY A 1 99 ? 11.912 5.126 11.508 1.00 90.31 99 GLY A N 1
ATOM 739 C CA . GLY A 1 99 ? 10.528 5.564 11.310 1.00 90.31 99 GLY A CA 1
ATOM 740 C C . GLY A 1 99 ? 9.535 4.399 11.332 1.00 90.31 99 GLY A C 1
ATOM 741 O O . GLY A 1 99 ? 8.521 4.466 12.027 1.00 90.31 99 GLY A O 1
ATOM 742 N N . GLY A 1 100 ? 9.862 3.298 10.650 1.00 90.62 100 GLY A N 1
ATOM 743 C CA . GLY A 1 100 ? 9.070 2.070 10.672 1.00 90.62 100 GLY A CA 1
ATOM 744 C C . GLY A 1 100 ? 8.940 1.488 12.081 1.00 90.62 100 GLY A C 1
ATOM 745 O O . GLY A 1 100 ? 7.836 1.166 12.515 1.00 90.62 100 GLY A O 1
ATOM 746 N N . GLY A 1 101 ? 10.038 1.438 12.840 1.00 92.06 101 GLY A N 1
ATOM 747 C CA . GLY A 1 101 ? 10.038 1.005 14.238 1.00 92.06 101 GLY A CA 1
ATOM 748 C C . GLY A 1 101 ? 9.134 1.858 15.132 1.00 92.06 101 GLY A C 1
ATOM 749 O O . GLY A 1 101 ? 8.366 1.309 15.923 1.00 92.06 101 GLY A O 1
ATOM 750 N N . PHE A 1 102 ? 9.154 3.186 14.969 1.00 93.25 102 PHE A N 1
ATOM 751 C CA . PHE A 1 102 ? 8.249 4.091 15.687 1.00 93.25 102 PHE A CA 1
ATOM 752 C C . PHE A 1 102 ? 6.777 3.806 15.378 1.00 93.25 102 PHE A C 1
ATOM 754 O O . PHE A 1 102 ? 5.967 3.725 16.302 1.00 93.25 102 PHE A O 1
ATOM 761 N N . ILE A 1 103 ? 6.427 3.620 14.102 1.00 91.19 103 ILE A N 1
ATOM 762 C CA . ILE A 1 103 ? 5.050 3.312 13.691 1.00 91.19 103 ILE A CA 1
ATOM 763 C C . ILE A 1 103 ? 4.581 1.995 14.319 1.00 91.19 103 ILE A C 1
ATOM 765 O O . ILE A 1 103 ? 3.496 1.949 14.898 1.00 91.19 103 ILE A O 1
ATOM 769 N N . ILE A 1 104 ? 5.405 0.944 14.264 1.00 91.56 104 ILE A N 1
ATOM 770 C CA . ILE A 1 104 ? 5.077 -0.359 14.860 1.00 91.56 104 ILE A CA 1
ATOM 771 C C . ILE A 1 104 ? 4.914 -0.250 16.379 1.00 91.56 104 ILE A C 1
ATOM 773 O O . ILE A 1 104 ? 3.970 -0.816 16.929 1.00 91.56 104 ILE A O 1
ATOM 777 N N . ALA A 1 105 ? 5.778 0.505 17.061 1.00 90.88 105 ALA A N 1
ATOM 778 C CA . ALA A 1 105 ? 5.677 0.715 18.502 1.00 90.88 105 ALA A CA 1
ATOM 779 C C . ALA A 1 105 ? 4.380 1.443 18.895 1.00 90.88 105 ALA A C 1
ATOM 781 O O . ALA A 1 105 ? 3.691 1.008 19.820 1.00 90.88 105 ALA A O 1
ATOM 782 N N . LEU A 1 106 ? 4.012 2.510 18.174 1.00 90.44 106 LEU A N 1
ATOM 78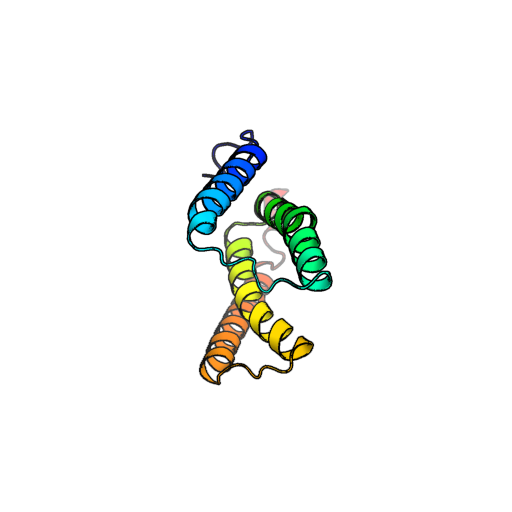3 C CA . LEU A 1 106 ? 2.745 3.214 18.399 1.00 90.44 106 LEU A CA 1
ATOM 784 C C . LEU A 1 106 ? 1.544 2.304 18.135 1.00 90.44 106 LEU A C 1
ATOM 786 O O . LEU A 1 106 ? 0.604 2.289 18.929 1.00 90.44 106 LEU A O 1
ATOM 790 N N . LEU A 1 107 ? 1.578 1.535 17.047 1.00 88.25 107 LEU A N 1
ATOM 791 C CA . LEU A 1 107 ? 0.500 0.622 16.684 1.00 88.25 107 LEU A CA 1
ATOM 792 C C . LEU A 1 107 ? 0.316 -0.478 17.735 1.00 88.25 107 LEU A C 1
ATOM 794 O O . LEU A 1 107 ? -0.812 -0.745 18.148 1.00 88.25 107 LEU A O 1
ATOM 798 N N . ALA A 1 108 ? 1.411 -1.071 18.212 1.00 87.94 108 ALA A N 1
ATOM 799 C CA . ALA A 1 108 ? 1.386 -2.060 19.284 1.00 87.94 108 ALA A CA 1
ATOM 800 C C . ALA A 1 108 ? 0.842 -1.459 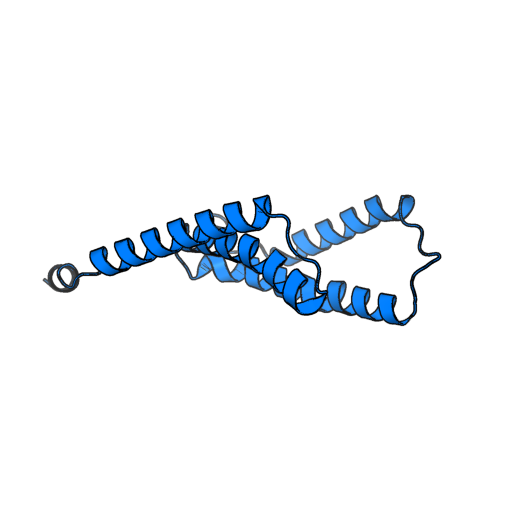20.588 1.00 87.94 108 ALA A C 1
ATOM 802 O O . ALA A 1 108 ? -0.012 -2.065 21.231 1.00 87.94 108 ALA A O 1
ATOM 803 N N . GLY A 1 109 ? 1.272 -0.246 20.951 1.00 89.19 109 GLY A N 1
ATOM 804 C CA . GLY A 1 109 ? 0.740 0.477 22.108 1.00 89.19 109 GLY A CA 1
ATOM 805 C C . GLY A 1 109 ? -0.765 0.729 21.997 1.00 89.19 109 GLY A C 1
ATOM 806 O O . GLY A 1 109 ? -1.510 0.436 22.930 1.00 89.19 109 GLY A O 1
ATOM 807 N N . ASN A 1 110 ? -1.225 1.197 20.836 1.00 86.75 110 ASN A N 1
ATOM 808 C CA . ASN A 1 110 ? -2.643 1.416 20.563 1.00 86.75 110 ASN A CA 1
ATOM 809 C C . ASN A 1 110 ? -3.454 0.113 20.652 1.00 86.75 110 ASN A C 1
ATOM 811 O O . ASN A 1 110 ? -4.508 0.086 21.284 1.00 86.75 110 ASN A O 1
ATOM 815 N N . ALA A 1 111 ? -2.954 -0.977 20.065 1.00 85.19 111 ALA A N 1
ATOM 816 C CA . ALA A 1 111 ? -3.602 -2.285 20.130 1.00 85.19 111 ALA A CA 1
ATOM 817 C C . ALA A 1 111 ? -3.699 -2.803 21.574 1.00 85.19 111 ALA A C 1
ATOM 819 O O . ALA A 1 111 ? -4.755 -3.270 21.992 1.00 85.19 111 ALA A O 1
ATOM 820 N N . LEU A 1 112 ? -2.634 -2.662 22.369 1.00 88.75 112 LEU A N 1
ATOM 821 C CA . LEU A 1 112 ? -2.628 -3.062 23.778 1.00 88.75 112 LEU A CA 1
ATOM 822 C C . LEU A 1 112 ? -3.628 -2.261 24.620 1.00 88.75 112 LEU A C 1
ATOM 824 O O . LEU A 1 112 ? -4.281 -2.837 25.485 1.00 88.75 112 LEU A O 1
ATOM 828 N N . ILE A 1 113 ? -3.764 -0.953 24.383 1.00 87.38 113 ILE A N 1
ATOM 829 C CA . ILE A 1 113 ? -4.758 -0.116 25.075 1.00 87.38 113 ILE A CA 1
ATOM 830 C C . ILE A 1 113 ? -6.175 -0.544 24.677 1.00 87.38 113 ILE A C 1
ATOM 832 O O . ILE A 1 113 ? -7.001 -0.784 25.555 1.00 87.38 113 ILE A O 1
ATOM 836 N N . SER A 1 114 ? -6.425 -0.743 23.382 1.00 82.25 114 SER A N 1
ATOM 837 C CA . SER A 1 114 ? -7.725 -1.187 22.866 1.00 82.25 114 SER A CA 1
ATOM 838 C C . SER A 1 114 ? -8.162 -2.536 23.460 1.00 82.25 114 SER A C 1
ATOM 840 O O . SER A 1 114 ? -9.305 -2.686 23.896 1.00 82.25 114 SER A O 1
ATOM 842 N N . LEU A 1 115 ? -7.239 -3.495 23.604 1.00 82.56 115 LEU A N 1
ATOM 843 C CA . LEU A 1 115 ? -7.517 -4.775 24.268 1.00 82.56 115 LEU A CA 1
ATOM 844 C C . LEU A 1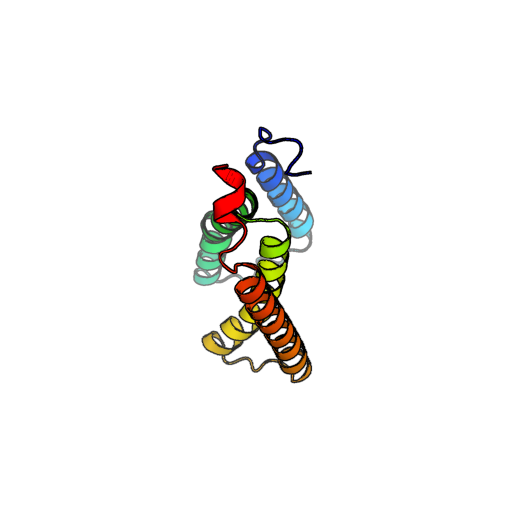 115 ? -7.885 -4.620 25.754 1.00 82.56 115 LEU A C 1
ATOM 846 O O . LEU A 1 115 ? -8.643 -5.432 26.277 1.00 82.56 115 LEU A O 1
ATOM 850 N N . ARG A 1 116 ? -7.373 -3.592 26.444 1.00 83.69 116 ARG A N 1
ATOM 851 C CA . ARG A 1 116 ? -7.692 -3.323 27.860 1.00 83.69 116 ARG A CA 1
ATOM 852 C C . ARG A 1 116 ? -9.034 -2.619 28.041 1.00 83.69 116 ARG A C 1
ATOM 854 O O . ARG A 1 116 ? -9.685 -2.837 29.057 1.00 83.69 116 ARG A O 1
ATOM 861 N N . GLU A 1 117 ? -9.446 -1.801 27.077 1.00 75.19 117 GLU A N 1
ATOM 862 C CA . GLU A 1 117 ? -10.754 -1.132 27.080 1.00 75.19 117 GLU A CA 1
ATOM 863 C C . GLU A 1 117 ? -11.905 -2.104 26.781 1.00 75.19 117 GLU A C 1
ATOM 865 O O . GLU A 1 117 ? -13.025 -1.893 27.237 1.00 75.19 117 GLU A O 1
ATOM 870 N N . THR A 1 118 ? -11.622 -3.229 26.117 1.00 61.72 118 THR A N 1
ATOM 871 C CA . THR A 1 118 ? -12.607 -4.287 25.819 1.00 61.72 118 THR A CA 1
ATOM 872 C C . THR A 1 118 ? -12.866 -5.222 27.023 1.00 61.72 118 THR A C 1
ATOM 874 O O . THR A 1 118 ? -13.130 -6.414 26.862 1.00 61.72 118 THR A O 1
ATOM 877 N N . SER A 1 119 ? -12.761 -4.703 28.253 1.00 49.94 119 SER A N 1
ATOM 878 C CA . SER A 1 119 ? -13.022 -5.445 29.496 1.00 49.94 119 SER A CA 1
ATOM 879 C C . SER A 1 119 ? -14.544 -5.666 29.701 1.00 49.94 119 SER A C 1
ATOM 881 O O . SER A 1 119 ? -15.329 -4.798 29.313 1.00 49.94 119 SER A O 1
ATOM 883 N N . PRO A 1 120 ? -15.006 -6.790 30.296 1.00 51.72 120 PRO A N 1
ATOM 884 C CA . PRO A 1 120 ? -16.363 -7.362 30.142 1.00 51.72 120 PRO A CA 1
ATOM 885 C C . PRO A 1 120 ? -17.551 -6.605 30.770 1.00 51.72 120 PRO A C 1
ATOM 887 O O . PRO A 1 120 ? -18.595 -7.208 31.006 1.00 51.72 120 PRO A O 1
ATOM 890 N N . GLU A 1 121 ? -17.431 -5.319 31.088 1.00 52.59 121 GLU A N 1
ATOM 891 C CA . GLU A 1 121 ? -18.448 -4.597 31.868 1.00 52.59 121 GLU A CA 1
ATOM 892 C C . GLU A 1 121 ? -19.581 -4.015 31.001 1.00 52.59 121 GLU A C 1
ATOM 894 O O . GLU A 1 121 ? -20.689 -3.801 31.482 1.00 52.59 121 GLU A O 1
ATOM 899 N N . THR A 1 122 ? -19.361 -3.840 29.693 1.00 53.94 122 THR A N 1
ATOM 900 C CA . THR A 1 122 ? -20.359 -3.209 28.801 1.00 53.94 122 THR A CA 1
ATOM 901 C C . THR A 1 122 ? -21.432 -4.190 28.298 1.00 53.94 122 THR A C 1
ATOM 903 O O . THR A 1 122 ? -22.527 -3.773 27.934 1.00 53.94 122 THR A O 1
ATOM 906 N N . ALA A 1 123 ? -21.176 -5.504 28.341 1.00 48.41 123 ALA A N 1
ATOM 907 C CA . ALA A 1 123 ? -22.121 -6.519 27.856 1.00 48.41 123 ALA A CA 1
ATOM 908 C C . ALA A 1 123 ? -23.345 -6.728 28.775 1.00 48.41 123 ALA A C 1
ATOM 910 O O . ALA A 1 123 ? -24.342 -7.301 28.344 1.00 48.41 123 ALA A O 1
ATOM 911 N N . ILE A 1 124 ? -23.288 -6.277 30.034 1.00 54.00 124 ILE A N 1
ATOM 912 C CA . ILE A 1 124 ? -24.379 -6.456 31.008 1.00 54.00 124 ILE A CA 1
ATOM 913 C C . ILE A 1 124 ? -25.406 -5.310 30.921 1.00 54.00 124 ILE A C 1
ATOM 915 O O . ILE A 1 124 ? -26.579 -5.524 31.210 1.00 54.00 124 ILE A O 1
ATOM 919 N N . THR A 1 125 ? -25.011 -4.122 30.454 1.00 50.16 125 THR A N 1
ATOM 920 C CA . THR A 1 125 ? -25.893 -2.939 30.391 1.00 50.16 125 THR A CA 1
ATOM 921 C C . THR A 1 125 ? -26.734 -2.868 29.112 1.00 50.16 125 THR A C 1
ATOM 923 O O . THR A 1 125 ? -27.729 -2.161 29.083 1.00 50.16 125 THR A O 1
ATOM 926 N N . GLU A 1 126 ? -26.366 -3.590 28.048 1.00 45.06 126 GLU A N 1
ATOM 927 C CA . GLU A 1 126 ? -27.125 -3.593 26.782 1.00 45.06 126 GLU A CA 1
ATOM 928 C C . GLU A 1 126 ? -28.300 -4.598 26.784 1.00 45.06 126 GLU A C 1
ATOM 930 O O . GLU A 1 126 ? -29.138 -4.583 25.885 1.00 45.06 126 GLU A O 1
ATOM 935 N N . ILE A 1 127 ? -28.380 -5.466 27.804 1.00 53.31 127 ILE A N 1
ATOM 936 C CA . ILE A 1 127 ? -29.429 -6.493 27.961 1.00 53.31 127 ILE A CA 1
ATOM 937 C C . ILE A 1 127 ? -30.382 -6.178 29.143 1.00 53.31 127 ILE A C 1
ATOM 939 O O . ILE A 1 127 ? -31.413 -6.837 29.283 1.00 53.31 127 ILE A O 1
ATOM 943 N N . ALA A 1 128 ? -30.077 -5.170 29.971 1.00 43.41 128 ALA A N 1
ATOM 944 C CA . ALA A 1 128 ? -30.902 -4.724 31.105 1.00 43.41 128 ALA A CA 1
ATOM 945 C C . ALA A 1 128 ? -31.750 -3.492 30.751 1.00 43.41 128 ALA A C 1
ATOM 947 O O . ALA A 1 128 ? -32.925 -3.454 31.185 1.00 43.41 128 ALA A O 1
#

Radius of gyration: 20.85 Å; chains: 1; bounding box: 50×22×59 Å